Protein 1BB1 (pdb70)

Sequence (102 aa):
AEIAAIEYEQAAIKEEIAAIKDKIAAIKEYIAAIEKIAAIKEEQAAIEEEIQAIKEEIAAIKYLIAQIAEIAAIKYKQAAIKNEIAAIKQEIAAIEQMIAAI

Structure (mmCIF, N/CA/C/O backbone):
data_1BB1
#
_entry.id   1BB1
#
_cell.length_a   21.930
_cell.length_b   35.010
_cell.length_c   66.460
_cell.angle_alpha   90.00
_cell.angle_beta   93.70
_cell.angle_gamma   90.00
#
_symmetry.space_group_name_H-M   'P 1 21 1'
#
loop_
_entity.id
_entity.type
_entity.pdbx_description
1 polymer 'DESIGNED, THERMOSTABLE HETEROTRIMERIC COILED COIL'
2 polymer 'DESIGNED, THERMOSTABLE HETEROTRIMERIC COILED COIL'
3 polymer 'DESIGNED, THERMOSTABLE HETEROTRIMERIC COILED COIL'
4 non-polymer 'CHLORIDE ION'
5 water water
#
loop_
_atom_site.group_PDB
_atom_site.id
_atom_site.type_symbol
_atom_site.label_atom_id
_atom_site.label_alt_id
_atom_site.label_comp_id
_atom_site.label_asym_id
_atom_site.label_entity_id
_atom_site.label_seq_id
_atom_site.pdbx_PDB_ins_code
_atom_site.Cartn_x
_atom_site.Cartn_y
_atom_site.Cartn_z
_atom_site.occupancy
_atom_site.B_iso_or_equiv
_atom_site.auth_seq_id
_atom_site.auth_comp_id
_atom_site.auth_asym_id
_atom_site.auth_atom_id
_atom_site.pdbx_PDB_model_num
ATOM 4 N N . ALA A 1 2 ? 35.847 1.073 43.076 1.00 27.71 1 ALA A N 1
ATOM 5 C CA . ALA A 1 2 ? 35.287 -0.037 42.308 1.00 25.63 1 ALA A CA 1
ATOM 6 C C . ALA A 1 2 ? 34.536 0.501 41.096 1.00 23.93 1 ALA A C 1
ATOM 7 O O . ALA A 1 2 ? 34.490 -0.137 40.049 1.00 22.60 1 ALA A O 1
ATOM 9 N N . GLU A 1 3 ? 33.943 1.680 41.258 1.00 21.66 2 GLU A N 1
ATOM 10 C CA . GLU A 1 3 ? 33.190 2.329 40.193 1.00 21.72 2 GLU A CA 1
ATOM 11 C C . GLU A 1 3 ? 34.133 2.763 39.083 1.00 18.13 2 GLU A C 1
ATOM 12 O O . GLU A 1 3 ? 33.816 2.619 37.902 1.00 16.52 2 GLU A O 1
ATOM 18 N N . ILE A 1 4 ? 35.290 3.294 39.473 1.00 17.19 3 ILE A N 1
ATOM 19 C CA . ILE A 1 4 ? 36.300 3.742 38.516 1.00 17.61 3 ILE A CA 1
ATOM 20 C C . ILE A 1 4 ? 36.891 2.542 37.783 1.00 16.42 3 ILE A C 1
ATOM 21 O O . ILE A 1 4 ? 37.163 2.608 36.584 1.00 16.66 3 ILE A O 1
ATOM 26 N N . ALA A 1 5 ? 37.078 1.445 38.511 1.00 17.45 4 ALA A N 1
ATOM 27 C CA . ALA A 1 5 ? 37.630 0.224 37.937 1.00 15.92 4 ALA A CA 1
ATOM 28 C C . ALA A 1 5 ? 36.651 -0.363 36.926 1.00 15.82 4 ALA A C 1
ATOM 29 O O . ALA A 1 5 ? 37.058 -0.890 35.891 1.00 17.21 4 ALA A O 1
ATOM 31 N N . ALA A 1 6 ? 35.361 -0.265 37.227 1.00 14.53 5 ALA A N 1
ATOM 32 C CA . ALA A 1 6 ? 34.326 -0.779 36.335 1.00 14.09 5 ALA A CA 1
ATOM 33 C C . ALA A 1 6 ? 34.330 -0.008 35.017 1.00 14.35 5 ALA A C 1
ATOM 34 O O . ALA A 1 6 ? 34.122 -0.587 33.948 1.00 10.23 5 ALA A O 1
ATOM 36 N N . ILE A 1 7 ? 34.561 1.300 35.101 1.00 11.15 6 ILE A N 1
ATOM 37 C CA . ILE A 1 7 ? 34.606 2.147 33.915 1.00 11.39 6 ILE A CA 1
ATOM 38 C C . ILE A 1 7 ? 35.852 1.805 33.104 1.00 10.94 6 ILE A C 1
ATOM 39 O O . ILE A 1 7 ? 35.819 1.775 31.874 1.00 12.58 6 ILE A O 1
ATOM 44 N N . GLU A 1 8 ? 36.954 1.548 33.796 1.00 11.25 7 GLU A N 1
ATOM 45 C CA . GLU A 1 8 ? 38.194 1.189 33.121 1.00 15.18 7 GLU A CA 1
ATOM 46 C C . GLU A 1 8 ? 37.978 -0.110 32.348 1.00 16.16 7 GLU A C 1
ATOM 47 O O . GLU A 1 8 ? 38.443 -0.264 31.216 1.00 17.22 7 GLU A O 1
ATOM 53 N N . TYR A 1 9 ? 37.264 -1.040 32.973 1.00 15.53 8 TYR A N 1
ATOM 54 C CA . TYR A 1 9 ? 36.977 -2.334 32.368 1.00 15.15 8 TYR A CA 1
ATOM 55 C C . TYR A 1 9 ? 36.135 -2.156 31.113 1.00 15.16 8 TYR A C 1
ATOM 56 O O . TYR A 1 9 ? 36.361 -2.816 30.095 1.00 14.66 8 TYR A O 1
ATOM 65 N N . GLU A 1 10 ? 35.164 -1.252 31.192 1.00 15.21 9 GLU A N 1
ATOM 66 C CA . GLU A 1 10 ? 34.280 -0.974 30.068 1.00 14.03 9 GLU A CA 1
ATOM 67 C C . GLU A 1 10 ? 35.033 -0.297 28.925 1.00 13.37 9 GLU A C 1
ATOM 68 O O . GLU A 1 10 ? 34.777 -0.572 27.752 1.00 12.61 9 GLU A O 1
ATOM 74 N N . GLN A 1 11 ? 35.957 0.591 29.272 1.00 10.54 10 GLN A N 1
ATOM 75 C CA . GLN A 1 11 ? 36.748 1.295 28.272 1.00 8.52 10 GLN A CA 1
ATOM 76 C C . GLN A 1 11 ? 37.626 0.297 27.519 1.00 11.66 10 GLN A C 1
ATOM 77 O O . GLN A 1 11 ? 37.894 0.463 26.326 1.00 8.14 10 GLN A O 1
ATOM 83 N N . ALA A 1 12 ? 38.073 -0.743 28.221 1.00 11.36 11 ALA A N 1
ATOM 84 C CA . ALA A 1 12 ? 38.906 -1.772 27.605 1.00 8.14 11 ALA A CA 1
ATOM 85 C C . ALA A 1 12 ? 38.094 -2.519 26.546 1.00 9.41 11 ALA A C 1
ATOM 86 O O . ALA A 1 12 ? 38.588 -2.807 25.452 1.00 8.68 11 ALA A O 1
ATOM 88 N N . ALA A 1 13 ? 36.844 -2.829 26.873 1.00 9.81 12 ALA A N 1
ATOM 89 C CA . ALA A 1 13 ? 35.969 -3.525 25.935 1.00 10.53 12 ALA A CA 1
ATOM 90 C C . ALA A 1 13 ? 35.723 -2.638 24.715 1.00 11.00 12 ALA A C 1
ATOM 91 O O . ALA A 1 13 ? 35.689 -3.115 23.578 1.00 8.72 12 ALA A O 1
ATOM 93 N N . ILE A 1 14 ? 35.549 -1.343 24.964 1.00 9.46 13 ILE A N 1
ATOM 94 C CA . ILE A 1 14 ? 35.308 -0.379 23.897 1.00 9.14 13 ILE A CA 1
ATOM 95 C C . ILE A 1 14 ? 36.502 -0.316 22.941 1.00 8.93 13 ILE A C 1
ATOM 96 O O . ILE A 1 14 ? 36.327 -0.343 21.724 1.00 8.67 13 ILE A O 1
ATOM 101 N N . LYS A 1 15 ? 37.714 -0.239 23.490 1.00 10.21 14 LYS A N 1
ATOM 102 C CA . LYS A 1 15 ? 38.918 -0.181 22.661 1.00 11.07 14 LYS A CA 1
ATOM 103 C C . LYS A 1 15 ? 39.041 -1.472 21.863 1.00 10.37 14 LYS A C 1
ATOM 104 O O . LYS A 1 15 ? 39.431 -1.462 20.697 1.00 9.33 14 LYS A O 1
ATOM 110 N N . GLU A 1 16 ? 38.703 -2.585 22.503 1.00 9.25 15 GLU A N 1
ATOM 111 C CA . GLU A 1 16 ? 38.754 -3.884 21.851 1.00 11.43 15 GLU A CA 1
ATOM 112 C C . GLU A 1 16 ? 37.771 -3.908 20.677 1.00 11.53 15 GLU A C 1
ATOM 113 O O . GLU A 1 16 ? 38.071 -4.434 19.604 1.00 16.19 15 GLU A O 1
ATOM 119 N N . GLU A 1 17 ? 36.595 -3.329 20.888 1.00 9.99 16 GLU A N 1
ATOM 120 C CA . GLU A 1 17 ? 35.564 -3.273 19.860 1.00 10.72 16 GLU A CA 1
ATOM 121 C C . GLU A 1 17 ? 36.038 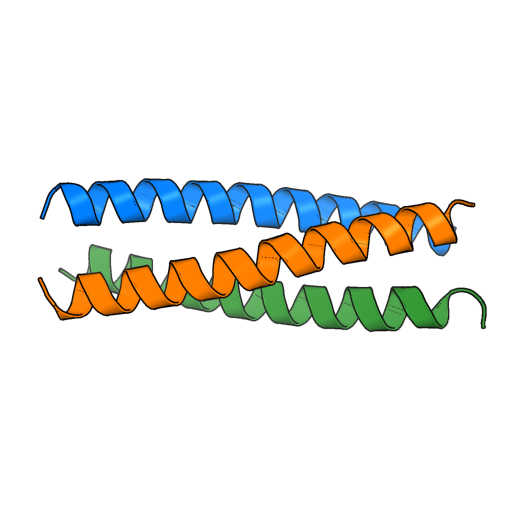-2.415 18.689 1.00 12.15 16 GLU A C 1
ATOM 122 O O . GLU A 1 17 ? 35.845 -2.768 17.526 1.00 12.80 16 GLU A O 1
ATOM 128 N N . ILE A 1 18 ? 36.659 -1.284 19.008 1.00 10.49 17 ILE A N 1
ATOM 129 C CA . ILE A 1 18 ? 37.162 -0.373 17.988 1.00 10.93 17 ILE A CA 1
ATOM 130 C C . ILE A 1 18 ? 38.204 -1.070 17.116 1.00 10.36 17 ILE A C 1
ATOM 131 O O . ILE A 1 18 ? 38.236 -0.878 15.902 1.00 8.79 17 ILE A O 1
ATOM 136 N N . ALA A 1 19 ? 39.053 -1.882 17.740 1.00 11.20 18 ALA A N 1
ATOM 137 C CA . ALA A 1 19 ? 40.083 -2.615 17.012 1.00 10.85 18 ALA A CA 1
ATOM 138 C C . ALA A 1 19 ? 39.419 -3.553 16.014 1.00 10.67 18 ALA A C 1
ATOM 139 O O . ALA A 1 19 ? 39.853 -3.665 14.869 1.00 12.49 18 ALA A O 1
ATOM 141 N N . ALA A 1 20 ? 38.359 -4.223 16.454 1.00 9.80 19 ALA A N 1
ATOM 142 C CA . ALA A 1 20 ? 37.632 -5.142 15.589 1.00 11.67 19 ALA A CA 1
ATOM 143 C C . ALA A 1 20 ? 37.010 -4.377 14.421 1.00 13.11 19 ALA A C 1
ATOM 144 O O . ALA A 1 20 ? 36.990 -4.862 13.288 1.00 10.75 19 ALA A O 1
ATOM 146 N N . ILE A 1 21 ? 36.500 -3.181 14.709 1.00 11.49 20 ILE A N 1
ATOM 147 C CA . ILE A 1 21 ? 35.884 -2.335 13.691 1.00 11.14 20 ILE A CA 1
ATOM 148 C C . ILE A 1 21 ? 36.928 -1.956 12.647 1.00 12.16 20 ILE A C 1
ATOM 149 O O . ILE A 1 21 ? 36.679 -2.042 11.444 1.00 12.04 20 ILE A O 1
ATOM 154 N N . LYS A 1 22 ? 38.100 -1.543 13.115 1.00 8.79 21 LYS A N 1
ATOM 155 C CA . LYS A 1 22 ? 39.182 -1.157 12.222 1.00 11.59 21 LYS A CA 1
ATOM 156 C C . LYS A 1 22 ? 39.538 -2.317 11.297 1.00 11.10 21 LYS A C 1
ATOM 157 O O . LYS A 1 22 ? 39.825 -2.116 10.117 1.00 10.43 21 LYS A O 1
ATOM 163 N N . ASP A 1 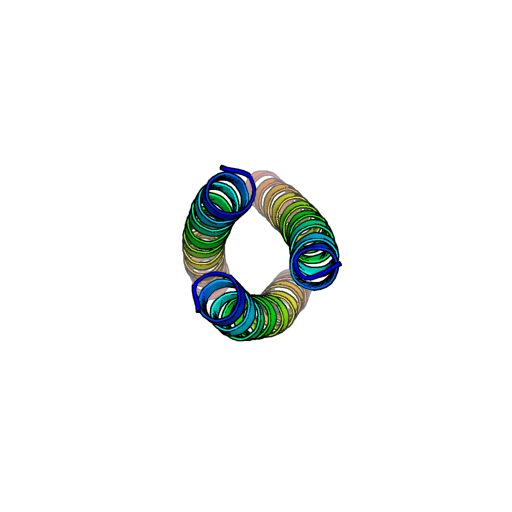23 ? 39.517 -3.532 11.836 1.00 10.94 22 ASP A N 1
ATOM 164 C CA . ASP A 1 23 ? 39.835 -4.713 11.047 1.00 13.41 22 ASP A CA 1
ATOM 165 C C . ASP A 1 23 ? 38.778 -4.925 9.973 1.00 11.29 22 ASP A C 1
ATOM 166 O O . ASP A 1 23 ? 39.096 -5.264 8.833 1.00 12.90 22 ASP A O 1
ATOM 171 N N . LYS A 1 24 ? 37.518 -4.723 10.343 1.00 12.48 23 LYS A N 1
ATOM 172 C CA . LYS A 1 24 ? 36.421 -4.896 9.401 1.00 13.69 23 LYS A CA 1
ATOM 173 C C . LYS A 1 24 ? 36.514 -3.867 8.286 1.00 11.88 23 LYS A C 1
ATOM 174 O O . LYS A 1 24 ? 36.268 -4.182 7.123 1.00 12.04 23 LYS A O 1
ATOM 180 N N . ILE A 1 25 ? 36.868 -2.636 8.639 1.00 10.11 24 ILE A N 1
ATOM 181 C CA . ILE A 1 25 ? 36.993 -1.584 7.639 1.00 8.84 24 ILE A CA 1
ATOM 182 C C . ILE A 1 25 ? 38.101 -1.917 6.642 1.00 9.25 24 ILE A C 1
ATOM 183 O O . ILE A 1 25 ? 37.953 -1.689 5.444 1.00 10.05 24 ILE A O 1
ATOM 188 N N . ALA A 1 26 ? 39.209 -2.462 7.138 1.00 9.92 25 ALA A N 1
ATOM 189 C CA . ALA A 1 26 ? 40.318 -2.828 6.267 1.00 11.07 25 ALA A CA 1
ATOM 190 C C . ALA A 1 26 ? 39.903 -3.968 5.331 1.00 12.01 25 ALA A C 1
ATOM 191 O O . ALA A 1 26 ? 40.231 -3.962 4.143 1.00 10.57 25 ALA A O 1
ATOM 193 N N . ALA A 1 27 ? 39.174 -4.942 5.866 1.00 9.38 26 ALA A N 1
ATOM 194 C CA . ALA A 1 27 ? 38.727 -6.071 5.060 1.00 9.18 26 ALA A CA 1
ATOM 195 C C . ALA A 1 27 ? 37.730 -5.617 3.994 1.00 10.72 26 ALA A C 1
ATOM 196 O O . ALA A 1 27 ? 37.770 -6.081 2.853 1.00 11.30 26 ALA A O 1
ATOM 198 N N . ILE A 1 28 ? 36.831 -4.711 4.366 1.00 10.03 27 ILE A N 1
ATOM 199 C CA . ILE A 1 28 ? 35.842 -4.216 3.418 1.00 10.54 27 ILE A CA 1
ATOM 200 C C . ILE A 1 28 ? 36.525 -3.409 2.312 1.00 12.40 27 ILE A C 1
ATOM 201 O O . ILE A 1 28 ? 36.104 -3.442 1.153 1.00 11.62 27 ILE A O 1
ATOM 206 N N . LYS A 1 29 ? 37.586 -2.692 2.672 1.00 11.20 28 LYS A N 1
ATOM 207 C CA . LYS A 1 29 ? 38.317 -1.895 1.699 1.00 11.21 28 LYS A CA 1
ATOM 208 C C . LYS A 1 29 ? 38.997 -2.805 0.680 1.00 12.55 28 LYS A C 1
ATOM 209 O O . LYS A 1 29 ? 39.176 -2.429 -0.478 1.00 15.89 28 LYS A O 1
ATOM 215 N N . GLU A 1 30 ? 39.381 -4.002 1.111 1.00 9.93 29 GLU A N 1
ATOM 216 C CA . GLU A 1 30 ? 40.024 -4.951 0.212 1.00 12.86 29 GLU A CA 1
ATOM 217 C C . GLU A 1 30 ? 39.001 -5.404 -0.829 1.00 10.83 29 GLU A C 1
ATOM 218 O O . GLU A 1 30 ? 39.327 -5.590 -2.001 1.00 8.42 29 GLU A O 1
ATOM 224 N N . TYR A 1 31 ? 37.762 -5.581 -0.382 1.00 9.30 30 TYR A N 1
ATOM 225 C CA . TYR A 1 31 ? 36.672 -5.995 -1.256 1.00 10.89 30 TYR A CA 1
ATOM 226 C C . TYR A 1 31 ? 36.416 -4.910 -2.307 1.00 12.37 30 TYR A C 1
ATOM 227 O O . TYR A 1 31 ? 36.204 -5.201 -3.488 1.00 11.23 30 TYR A O 1
ATOM 236 N N . ILE A 1 32 ? 36.434 -3.657 -1.865 1.00 12.45 31 ILE A N 1
ATOM 237 C CA . ILE A 1 32 ? 36.224 -2.521 -2.757 1.00 13.34 31 ILE A CA 1
ATOM 238 C C . ILE A 1 32 ? 37.376 -2.447 -3.755 1.00 14.16 31 ILE A C 1
ATOM 239 O O . ILE A 1 32 ? 37.176 -2.176 -4.937 1.00 14.83 31 ILE A O 1
ATOM 244 N N . ALA A 1 33 ? 38.586 -2.698 -3.271 1.00 14.32 32 ALA A N 1
ATOM 245 C CA . ALA A 1 33 ? 39.762 -2.660 -4.124 1.00 16.65 32 ALA A CA 1
ATOM 246 C C . ALA A 1 33 ? 39.677 -3.732 -5.208 1.00 16.66 32 ALA A C 1
ATOM 247 O O . ALA A 1 33 ? 40.145 -3.532 -6.330 1.00 18.26 32 ALA A O 1
ATOM 249 N N . ALA A 1 34 ? 39.072 -4.866 -4.874 1.00 13.57 33 ALA A N 1
ATOM 250 C CA . ALA A 1 34 ? 38.947 -5.960 -5.825 1.00 15.86 33 ALA A CA 1
ATOM 251 C C . ALA A 1 34 ? 37.952 -5.643 -6.932 1.00 18.91 33 ALA A C 1
ATOM 252 O O . ALA A 1 34 ? 38.169 -6.000 -8.090 1.00 19.84 33 ALA A O 1
ATOM 254 N N . ILE A 1 35 ? 36.864 -4.971 -6.572 1.00 19.42 34 ILE A N 1
ATOM 255 C CA . ILE A 1 35 ? 35.824 -4.619 -7.533 1.00 21.89 34 ILE A CA 1
ATOM 256 C C . ILE A 1 35 ? 36.138 -3.315 -8.258 1.00 23.39 34 ILE A C 1
ATOM 257 O O . ILE A 1 35 ? 35.511 -2.986 -9.266 1.00 26.33 34 ILE A O 1
ATOM 266 N N . GLU B 2 2 ? 43.691 10.693 39.424 1.00 19.17 1 GLU B N 1
ATOM 267 C CA . GLU B 2 2 ? 44.579 10.373 38.313 1.00 20.04 1 GLU B CA 1
ATOM 268 C C . GLU B 2 2 ? 43.943 9.339 37.388 1.00 18.97 1 GLU B C 1
ATOM 269 O O . GLU B 2 2 ? 44.037 9.446 36.167 1.00 17.13 1 GLU B O 1
ATOM 275 N N . LYS B 2 3 ? 43.294 8.340 37.977 1.00 15.30 2 LYS B N 1
ATOM 276 C CA . LYS B 2 3 ? 42.646 7.300 37.191 1.00 12.26 2 LYS B CA 1
ATOM 277 C C . LYS B 2 3 ? 41.509 7.899 36.369 1.00 14.14 2 LYS B C 1
ATOM 278 O O . LYS B 2 3 ? 41.297 7.515 35.217 1.00 15.69 2 LYS B O 1
ATOM 284 N N . ILE B 2 4 ? 40.783 8.844 36.961 1.00 11.05 3 ILE B N 1
ATOM 285 C CA . ILE B 2 4 ? 39.681 9.495 36.266 1.00 13.32 3 ILE B CA 1
ATOM 286 C C . ILE B 2 4 ? 40.255 10.290 35.095 1.00 15.35 3 ILE B C 1
ATOM 287 O O . ILE B 2 4 ? 39.684 10.324 34.006 1.00 14.96 3 ILE B O 1
ATOM 292 N N . ALA B 2 5 ? 41.397 10.922 35.333 1.00 15.86 4 ALA B N 1
ATOM 293 C CA . ALA B 2 5 ? 42.062 11.711 34.309 1.00 16.66 4 ALA B CA 1
ATOM 294 C C . ALA B 2 5 ? 42.556 10.794 33.194 1.00 14.59 4 ALA B C 1
ATOM 295 O O . ALA B 2 5 ? 42.484 11.143 32.017 1.00 16.28 4 ALA B O 1
ATOM 297 N N . ALA B 2 6 ? 43.052 9.619 33.568 1.00 15.53 5 ALA B N 1
ATOM 298 C CA . ALA B 2 6 ? 43.552 8.652 32.592 1.00 13.44 5 ALA B CA 1
ATOM 299 C C . ALA B 2 6 ? 42.410 8.165 31.701 1.00 15.73 5 ALA B C 1
ATOM 300 O O . ALA B 2 6 ? 42.576 7.993 30.492 1.00 15.36 5 ALA B O 1
ATOM 302 N N . ILE B 2 7 ? 41.248 7.948 32.303 1.00 12.13 6 ILE B N 1
ATOM 303 C CA . ILE B 2 7 ? 40.087 7.499 31.556 1.00 11.36 6 ILE B CA 1
ATOM 304 C C . ILE B 2 7 ? 39.654 8.607 30.603 1.00 11.82 6 ILE B C 1
ATOM 305 O O . ILE B 2 7 ? 39.371 8.357 29.434 1.00 11.31 6 ILE B O 1
ATOM 310 N N . LYS B 2 8 ? 39.621 9.834 31.113 1.00 13.92 7 LYS B N 1
ATOM 311 C CA . LYS B 2 8 ? 39.229 10.998 30.325 1.00 16.89 7 LYS B CA 1
ATOM 312 C C . LYS B 2 8 ? 40.161 11.232 29.137 1.00 15.74 7 LYS B C 1
ATOM 313 O O . LYS B 2 8 ? 39.714 11.649 28.069 1.00 17.98 7 LYS B O 1
ATOM 319 N N . GLU B 2 9 ? 41.453 10.971 29.326 1.00 17.84 8 GLU B N 1
ATOM 320 C CA . GLU B 2 9 ? 42.434 11.145 28.256 1.00 18.46 8 GLU B CA 1
ATOM 321 C C . GLU B 2 9 ? 42.152 10.096 27.187 1.00 19.04 8 GLU B C 1
ATOM 322 O O . GLU B 2 9 ? 42.178 10.387 25.991 1.00 15.82 8 GLU B O 1
ATOM 328 N N . GLU B 2 10 ? 41.873 8.876 27.633 1.00 16.66 9 GLU B N 1
ATOM 329 C CA . GLU B 2 10 ? 41.591 7.776 26.718 1.00 18.34 9 GLU B CA 1
ATOM 330 C C . GLU B 2 10 ? 40.310 8.000 25.919 1.00 15.00 9 GLU B C 1
ATOM 331 O O . GLU B 2 10 ? 40.205 7.570 24.771 1.00 15.93 9 GLU B O 1
ATOM 337 N N . GLN B 2 11 ? 39.337 8.669 26.525 1.00 11.03 10 GLN B N 1
ATOM 338 C CA . GLN B 2 11 ? 38.081 8.934 25.842 1.00 12.52 10 GLN B CA 1
ATOM 339 C C . GLN B 2 11 ? 38.294 9.940 24.712 1.00 13.90 10 GLN B C 1
ATOM 340 O O . GLN B 2 11 ? 37.628 9.876 23.681 1.00 11.81 10 GLN B O 1
ATOM 346 N N . ALA B 2 12 ? 39.230 10.865 24.905 1.00 14.61 11 ALA B N 1
ATOM 347 C CA . ALA B 2 12 ? 39.534 11.857 23.878 1.00 14.73 11 ALA B CA 1
ATOM 348 C C . ALA B 2 12 ? 40.082 11.123 22.659 1.00 13.52 11 ALA B C 1
ATOM 349 O O . ALA B 2 12 ? 39.664 11.371 21.526 1.00 14.96 11 ALA B O 1
ATOM 351 N N . ALA B 2 13 ? 41.022 10.214 22.906 1.00 11.89 12 ALA B N 1
ATOM 352 C CA . ALA B 2 13 ? 41.635 9.430 21.842 1.00 12.00 12 ALA B CA 1
ATOM 353 C C . ALA B 2 13 ? 40.600 8.546 21.146 1.00 10.84 12 ALA B C 1
ATOM 354 O O . ALA B 2 13 ? 40.571 8.453 19.919 1.00 9.58 12 ALA B O 1
ATOM 356 N N . ILE B 2 14 ? 39.752 7.900 21.939 1.00 11.94 13 ILE B N 1
ATOM 357 C CA . ILE B 2 14 ? 38.711 7.027 21.408 1.00 11.28 13 ILE B CA 1
ATOM 358 C C . ILE B 2 14 ? 37.737 7.817 20.538 1.00 12.62 13 ILE B C 1
ATOM 359 O O . ILE B 2 14 ? 37.364 7.376 19.451 1.00 8.54 13 ILE B O 1
ATOM 364 N N . GLU B 2 15 ? 37.323 8.986 21.016 1.00 12.77 14 GLU B N 1
ATOM 365 C CA . GLU B 2 15 ? 36.394 9.814 20.258 1.00 13.25 14 GLU B CA 1
ATOM 366 C C . GLU B 2 15 ? 37.043 10.272 18.955 1.00 13.68 14 GLU B C 1
ATOM 367 O O . GLU B 2 15 ? 36.369 10.415 17.935 1.00 14.06 14 GLU B O 1
ATOM 373 N N . GLU B 2 16 ? 38.354 10.493 18.990 1.00 11.11 15 GLU B N 1
ATOM 374 C CA . GLU B 2 16 ? 39.076 10.909 17.795 1.00 11.68 15 GLU B CA 1
ATOM 375 C C . GLU B 2 16 ? 39.047 9.767 16.777 1.00 12.49 15 GLU B C 1
ATOM 376 O O . GLU B 2 16 ? 38.848 9.987 15.583 1.00 12.99 15 GLU B O 1
ATOM 378 N N . GLU B 2 17 ? 39.235 8.544 17.263 1.00 9.32 16 GLU B N 1
ATOM 379 C CA . GLU B 2 17 ? 39.223 7.363 16.405 1.00 11.00 16 GLU B CA 1
ATOM 380 C C . GLU B 2 17 ? 37.840 7.149 15.803 1.00 9.47 16 GLU B C 1
ATOM 381 O O . GLU B 2 17 ? 37.711 6.790 14.632 1.00 9.02 16 GLU B O 1
ATOM 387 N N . ILE B 2 18 ? 36.813 7.359 16.621 1.00 8.25 17 ILE B N 1
ATOM 388 C CA . ILE B 2 18 ? 35.430 7.180 16.194 1.00 9.42 17 ILE B CA 1
ATOM 389 C C . ILE B 2 18 ? 35.043 8.164 15.094 1.00 10.73 17 ILE B C 1
ATOM 390 O O . ILE B 2 18 ? 34.328 7.805 14.159 1.00 9.22 17 ILE B O 1
ATOM 395 N N . GLN B 2 19 ? 35.506 9.405 15.201 1.00 9.55 18 GLN B N 1
ATOM 396 C CA . GLN B 2 19 ? 35.184 10.390 14.179 1.00 12.46 18 GLN B CA 1
ATOM 397 C C . GLN B 2 19 ? 35.857 9.991 12.869 1.00 9.21 18 GLN B C 1
ATOM 398 O O . GLN B 2 19 ? 35.289 10.173 11.792 1.00 10.57 18 GLN B O 1
ATOM 404 N N . ALA B 2 20 ? 37.062 9.437 12.966 1.00 9.28 19 ALA B N 1
ATOM 405 C CA . ALA B 2 20 ? 37.799 8.992 11.785 1.00 10.05 19 ALA B CA 1
ATOM 406 C C . ALA B 2 20 ? 37.097 7.781 11.177 1.00 11.95 19 ALA B C 1
ATOM 407 O O . ALA B 2 20 ? 37.031 7.634 9.954 1.00 14.51 19 ALA B O 1
ATOM 409 N N . ILE B 2 21 ? 36.572 6.916 12.041 1.00 10.16 20 ILE B N 1
ATOM 410 C CA . ILE B 2 21 ? 35.868 5.728 11.588 1.00 7.18 20 ILE B CA 1
ATOM 411 C C . ILE B 2 21 ? 34.574 6.128 10.887 1.00 7.82 20 ILE B C 1
ATOM 412 O O . ILE B 2 21 ? 34.191 5.526 9.882 1.00 8.62 20 ILE B O 1
ATOM 417 N N . LYS B 2 22 ? 33.911 7.151 11.415 1.00 7.64 21 LYS B N 1
ATOM 418 C CA . LYS B 2 22 ? 32.663 7.643 10.836 1.00 9.61 21 LYS B CA 1
ATOM 419 C C . LYS B 2 22 ? 32.878 8.030 9.376 1.00 11.72 21 LYS B C 1
ATOM 420 O O . LYS B 2 22 ? 32.040 7.745 8.515 1.00 11.48 21 LYS B O 1
ATOM 426 N N . GLU B 2 23 ? 34.009 8.678 9.108 1.00 9.55 22 GLU B N 1
ATOM 427 C CA . GLU B 2 23 ? 34.343 9.115 7.759 1.00 10.45 22 GLU B CA 1
ATOM 428 C C . GLU B 2 23 ? 34.711 7.932 6.875 1.00 12.08 22 GLU B C 1
ATOM 429 O O . GLU B 2 23 ? 34.435 7.933 5.673 1.00 13.59 22 GLU B O 1
ATOM 435 N N . GLU B 2 24 ? 35.342 6.924 7.470 1.00 10.93 23 GLU B N 1
ATOM 436 C CA . GLU B 2 24 ? 35.737 5.735 6.724 1.00 10.47 23 GLU B CA 1
ATOM 437 C C . GLU B 2 24 ? 34.502 4.956 6.282 1.00 10.49 23 GLU B C 1
ATOM 438 O O . GLU B 2 24 ? 34.444 4.446 5.161 1.00 11.14 23 GLU B O 1
ATOM 444 N N . ILE B 2 25 ? 33.513 4.873 7.166 1.00 10.61 24 ILE B N 1
ATOM 445 C CA . ILE B 2 25 ? 32.275 4.164 6.861 1.00 12.25 24 ILE B CA 1
ATOM 446 C C . ILE B 2 25 ? 31.544 4.881 5.725 1.00 12.41 24 ILE B C 1
ATOM 447 O O . ILE B 2 25 ? 31.034 4.245 4.799 1.00 10.64 24 ILE B O 1
ATOM 452 N N . ALA B 2 26 ? 31.500 6.208 5.808 1.00 11.25 25 ALA B N 1
ATOM 453 C CA . ALA B 2 26 ? 30.845 7.022 4.791 1.00 10.41 25 ALA B CA 1
ATOM 454 C C . ALA B 2 26 ? 31.543 6.832 3.449 1.00 10.24 25 ALA B C 1
ATOM 455 O O . ALA B 2 26 ? 30.892 6.723 2.415 1.00 9.63 25 ALA B O 1
ATOM 457 N N . ALA B 2 27 ? 32.871 6.788 3.477 1.00 11.03 26 ALA B N 1
ATOM 458 C CA . ALA B 2 27 ? 33.658 6.606 2.265 1.00 9.92 26 ALA 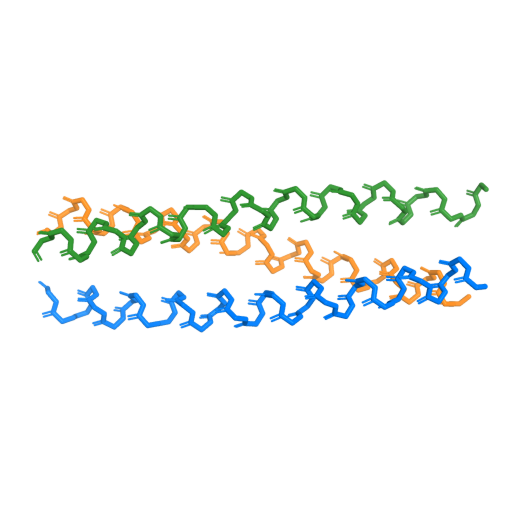B CA 1
ATOM 459 C C . ALA B 2 27 ? 33.361 5.244 1.654 1.00 11.98 26 ALA B C 1
ATOM 460 O O . ALA B 2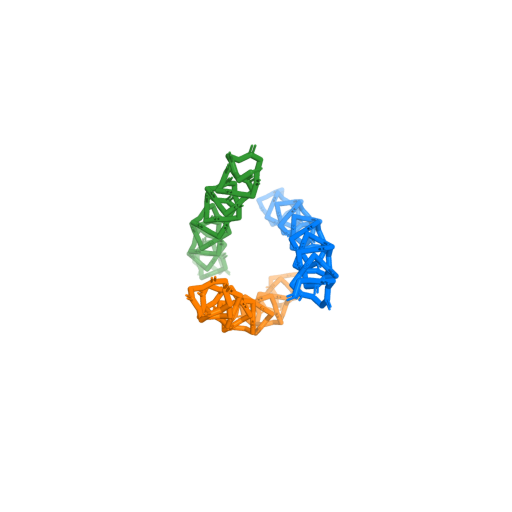 27 ? 33.240 5.112 0.439 1.00 11.70 26 ALA B O 1
ATOM 462 N N . ILE B 2 28 ? 33.247 4.229 2.505 1.00 9.57 27 ILE B N 1
ATOM 463 C CA . ILE B 2 28 ? 32.962 2.876 2.042 1.00 11.36 27 ILE B CA 1
ATOM 464 C C . ILE B 2 28 ? 31.618 2.825 1.316 1.00 11.96 27 ILE B C 1
ATOM 465 O O . ILE B 2 28 ? 31.500 2.217 0.250 1.00 11.46 27 ILE B O 1
ATOM 470 N N . LYS B 2 29 ? 30.608 3.470 1.894 1.00 11.32 28 LYS B N 1
ATOM 471 C CA . LYS B 2 29 ? 29.279 3.493 1.292 1.00 14.86 28 LYS B CA 1
ATOM 472 C C . LYS B 2 29 ? 29.288 4.252 -0.035 1.00 13.92 28 LYS B C 1
ATOM 473 O O . LYS B 2 29 ? 28.614 3.863 -0.992 1.00 12.09 28 LYS B O 1
ATOM 479 N N . TYR B 2 30 ? 30.052 5.338 -0.090 1.00 10.83 29 TYR B N 1
ATOM 480 C CA . TYR B 2 30 ? 30.147 6.124 -1.312 1.00 11.85 29 TYR B CA 1
ATOM 481 C C . TYR B 2 30 ? 30.747 5.254 -2.414 1.00 11.99 29 TYR B C 1
ATOM 482 O O . TYR B 2 30 ? 30.216 5.185 -3.523 1.00 12.26 29 TYR B O 1
ATOM 491 N N . LEU B 2 31 ? 31.854 4.588 -2.095 1.00 10.81 30 LEU B N 1
ATOM 492 C CA . LEU B 2 31 ? 32.546 3.737 -3.056 1.00 15.03 30 LEU B CA 1
ATOM 493 C C . LEU B 2 31 ? 31.702 2.552 -3.517 1.00 18.65 30 LEU B C 1
ATOM 494 O O . LEU B 2 31 ? 31.695 2.213 -4.701 1.00 19.50 30 LEU B O 1
ATOM 499 N N . ILE B 2 32 ? 30.992 1.926 -2.583 1.00 18.76 31 ILE B N 1
ATOM 500 C CA . ILE B 2 32 ? 30.147 0.783 -2.910 1.00 21.46 31 ILE B CA 1
ATOM 501 C C . ILE B 2 32 ? 29.055 1.212 -3.887 1.00 22.39 31 ILE B C 1
ATOM 502 O O . ILE B 2 32 ? 28.735 0.492 -4.832 1.00 24.49 31 ILE B O 1
ATOM 507 N N . ALA B 2 33 ? 28.492 2.393 -3.656 1.00 21.11 32 ALA B N 1
ATOM 508 C CA . ALA B 2 33 ? 27.437 2.920 -4.511 1.00 21.18 32 ALA B CA 1
ATOM 509 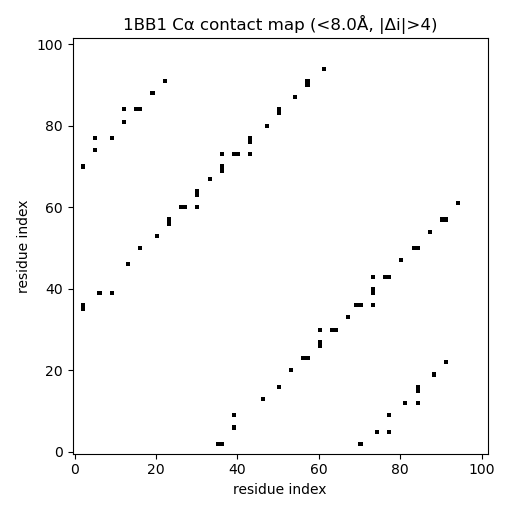C C . ALA B 2 33 ? 27.969 3.271 -5.896 1.00 23.71 32 ALA B C 1
ATOM 510 O O . ALA B 2 33 ? 27.309 3.021 -6.905 1.00 25.64 32 ALA B O 1
ATOM 512 N N . GLN B 2 34 ? 29.165 3.847 -5.944 1.00 25.35 33 GLN B N 1
ATOM 513 C CA . GLN B 2 34 ? 29.767 4.232 -7.215 1.00 27.83 33 GLN B CA 1
ATOM 514 C C . GLN B 2 34 ? 30.033 3.022 -8.103 1.00 30.98 33 GLN B C 1
ATOM 515 O O . GLN B 2 34 ? 29.493 2.927 -9.204 1.00 33.20 33 GLN B O 1
ATOM 521 N N . ILE B 2 35 ? 30.864 2.098 -7.627 1.00 34.30 34 ILE B N 1
ATOM 522 C CA . ILE B 2 35 ? 31.183 0.901 -8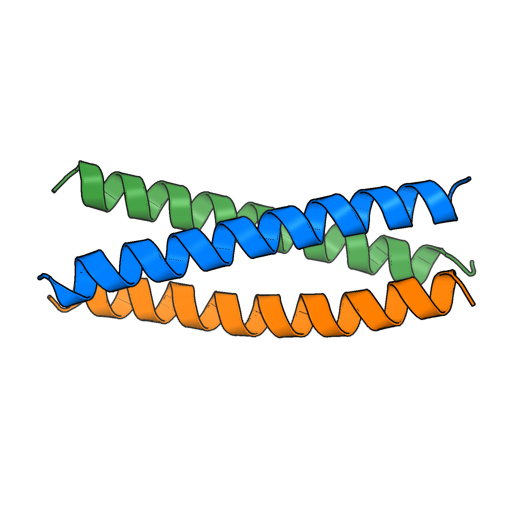.399 1.00 36.61 34 ILE B CA 1
ATOM 523 C C . ILE B 2 35 ? 30.013 -0.077 -8.369 1.00 38.11 34 ILE B C 1
ATOM 524 O O . ILE B 2 35 ? 29.923 -0.988 -9.193 1.00 40.40 34 ILE B O 1
ATOM 533 N N . ALA C 3 2 ? 30.292 13.133 41.695 1.00 37.48 1 ALA C N 1
ATOM 534 C CA . ALA C 3 2 ? 30.443 14.384 40.961 1.00 34.42 1 ALA C CA 1
ATOM 535 C C . ALA C 3 2 ? 31.741 14.396 40.160 1.00 33.71 1 ALA C C 1
ATOM 536 O O . ALA C 3 2 ? 31.845 15.072 39.138 1.00 34.18 1 ALA C O 1
ATOM 538 N N . GLU C 3 3 ? 32.729 13.641 40.629 1.00 32.85 2 GLU C N 1
ATOM 539 C CA . GLU C 3 3 ? 34.019 13.576 39.954 1.00 31.59 2 GLU C CA 1
ATOM 540 C C . GLU C 3 3 ? 34.051 12.495 38.877 1.00 29.32 2 GLU C C 1
ATOM 541 O O . GLU C 3 3 ? 34.985 12.434 38.085 1.00 30.83 2 GLU C O 1
ATOM 543 N N . ILE C 3 4 ? 33.018 11.659 38.844 1.00 28.35 3 ILE C N 1
ATOM 544 C CA . ILE C 3 4 ? 32.945 10.564 37.880 1.00 25.10 3 ILE C CA 1
ATOM 545 C C . ILE C 3 4 ? 31.883 10.752 36.795 1.00 22.99 3 ILE C C 1
ATOM 546 O O . ILE C 3 4 ? 32.021 10.243 35.687 1.00 19.48 3 ILE C O 1
ATOM 551 N N . ALA C 3 5 ? 30.825 11.481 37.126 1.00 19.32 4 ALA C N 1
ATOM 552 C CA . ALA C 3 5 ? 29.726 11.712 36.189 1.00 17.94 4 ALA C CA 1
ATOM 553 C C . ALA C 3 5 ? 30.163 12.131 34.784 1.00 16.93 4 ALA C C 1
ATOM 554 O O . ALA C 3 5 ? 29.568 11.711 33.795 1.00 18.06 4 ALA C O 1
ATOM 556 N N . ALA C 3 6 ? 31.204 12.949 34.697 1.00 18.01 5 ALA C N 1
ATOM 557 C CA . ALA C 3 6 ? 31.698 13.420 33.401 1.00 16.57 5 ALA C CA 1
ATOM 558 C C . ALA C 3 6 ? 32.160 12.290 32.482 1.00 17.98 5 ALA C C 1
ATOM 559 O O . ALA C 3 6 ? 31.792 12.244 31.300 1.00 13.99 5 ALA C O 1
ATOM 561 N N . ILE C 3 7 ? 32.975 11.381 33.013 1.00 15.59 6 ILE C N 1
ATOM 562 C CA . ILE C 3 7 ? 33.473 10.267 32.212 1.00 15.48 6 ILE C CA 1
ATOM 563 C C . ILE C 3 7 ? 32.387 9.224 32.029 1.00 13.85 6 ILE C C 1
ATOM 564 O O . ILE C 3 7 ? 32.473 8.377 31.134 1.00 12.40 6 ILE C O 1
ATOM 569 N N . LYS C 3 8 ? 31.364 9.268 32.873 1.00 15.24 7 LYS C N 1
ATOM 570 C CA . LYS C 3 8 ? 30.279 8.317 32.739 1.00 15.17 7 LYS C CA 1
ATOM 571 C C . LYS C 3 8 ? 29.413 8.730 31.556 1.00 14.61 7 LYS C C 1
ATOM 572 O O . LYS C 3 8 ? 28.976 7.898 30.759 1.00 13.78 7 LYS C O 1
ATOM 578 N N . TYR C 3 9 ? 29.191 10.038 31.435 1.00 14.10 8 TYR C N 1
ATOM 579 C CA . TYR C 3 9 ? 28.357 10.563 30.362 1.00 14.32 8 TYR C CA 1
ATOM 580 C C . TYR C 3 9 ? 29.026 10.262 29.031 1.00 13.08 8 TYR C C 1
ATOM 581 O O . TYR C 3 9 ? 28.382 9.816 28.083 1.00 12.05 8 TYR C O 1
ATOM 590 N N . LYS C 3 10 ? 30.334 10.509 28.987 1.00 11.60 9 LYS C N 1
ATOM 591 C CA . LYS C 3 10 ? 31.123 10.277 27.782 1.00 13.64 9 LYS C CA 1
ATOM 592 C C . LYS C 3 10 ? 31.175 8.798 27.396 1.00 11.20 9 LYS C C 1
ATOM 593 O O . LYS C 3 10 ? 31.124 8.464 26.216 1.00 10.70 9 LYS C O 1
ATOM 596 N N . GLN C 3 11 ? 31.282 7.916 28.382 1.00 11.79 10 GLN C N 1
ATOM 597 C CA . GLN C 3 11 ? 31.337 6.485 28.093 1.00 9.49 10 GLN C CA 1
ATOM 598 C C . GLN C 3 11 ? 30.014 6.014 27.494 1.00 8.68 10 GLN C C 1
ATOM 599 O O . GLN C 3 11 ? 29.991 5.218 26.552 1.00 10.14 10 GLN C O 1
ATOM 605 N N . ALA C 3 12 ? 28.909 6.507 28.044 1.00 8.83 11 ALA C N 1
ATOM 606 C CA . ALA C 3 12 ? 27.586 6.151 27.555 1.00 8.54 11 ALA C CA 1
ATOM 607 C C . ALA C 3 12 ? 27.460 6.601 26.106 1.00 10.90 11 ALA C C 1
ATOM 608 O O . ALA C 3 12 ? 26.974 5.856 25.253 1.00 11.76 11 ALA C O 1
ATOM 610 N N . ALA C 3 13 ? 27.909 7.824 25.836 1.00 10.72 12 ALA C N 1
ATOM 611 C CA . ALA C 3 13 ? 27.860 8.399 24.497 1.00 12.04 12 ALA C CA 1
ATOM 612 C C . ALA C 3 13 ? 28.674 7.576 23.504 1.00 10.56 12 ALA C C 1
ATOM 613 O O . ALA C 3 13 ? 28.221 7.287 22.396 1.00 10.79 12 ALA C O 1
ATOM 615 N N . ILE C 3 14 ? 29.879 7.200 23.912 1.00 10.98 13 ILE C N 1
ATOM 616 C CA . ILE C 3 14 ? 30.761 6.418 23.063 1.00 11.09 13 ILE C CA 1
ATOM 617 C C . ILE C 3 14 ? 30.165 5.036 22.796 1.00 9.57 13 ILE C C 1
ATOM 618 O O . ILE C 3 14 ? 30.317 4.483 21.704 1.00 7.64 13 ILE C O 1
ATOM 623 N N . LYS C 3 15 ? 29.477 4.485 23.792 1.00 9.83 14 LYS C N 1
ATOM 624 C CA . LYS C 3 15 ? 28.866 3.169 23.642 1.00 11.71 14 LYS C CA 1
ATOM 625 C C . LYS C 3 15 ? 27.802 3.203 22.554 1.00 11.75 14 LYS C C 1
ATOM 626 O O . LYS C 3 15 ? 27.688 2.273 21.755 1.00 10.64 14 LYS C O 1
ATOM 632 N N . ASN C 3 16 ? 27.028 4.282 22.523 1.00 11.02 15 ASN C N 1
ATOM 633 C CA . ASN C 3 16 ? 25.975 4.434 21.525 1.00 13.99 15 ASN C CA 1
ATOM 634 C C . ASN C 3 16 ? 26.568 4.613 20.134 1.00 12.36 15 ASN C C 1
ATOM 635 O O . ASN C 3 16 ? 26.038 4.099 19.152 1.00 13.30 15 ASN C O 1
ATOM 640 N N . GLU C 3 17 ? 27.669 5.350 20.056 1.00 10.50 16 GLU C N 1
ATOM 641 C CA . GLU C 3 17 ? 28.334 5.590 18.785 1.00 10.33 16 GLU C CA 1
ATOM 642 C C . GLU C 3 17 ? 28.847 4.273 18.219 1.00 13.23 16 GLU C C 1
ATOM 643 O O . GLU C 3 17 ? 28.700 3.998 17.025 1.00 11.53 16 GLU C O 1
ATOM 649 N N . ILE C 3 18 ? 29.458 3.467 19.086 1.00 11.40 17 ILE C N 1
ATOM 650 C CA . ILE C 3 18 ? 30.012 2.179 18.686 1.00 12.46 17 ILE C CA 1
ATOM 651 C C . ILE C 3 18 ? 28.912 1.221 18.254 1.00 11.07 17 ILE C C 1
ATOM 652 O O . ILE C 3 18 ? 29.084 0.459 17.303 1.00 12.78 17 ILE C O 1
ATOM 657 N N . ALA C 3 19 ? 27.784 1.259 18.952 1.00 8.05 18 ALA C N 1
ATOM 658 C CA . ALA C 3 19 ? 26.662 0.392 18.620 1.00 9.02 18 ALA C CA 1
ATOM 659 C C . ALA C 3 19 ? 26.120 0.753 17.236 1.00 10.17 18 ALA C C 1
ATOM 660 O O . ALA C 3 19 ? 25.778 -0.124 16.438 1.00 9.38 18 ALA C O 1
ATOM 662 N N . ALA C 3 20 ? 26.052 2.050 16.956 1.00 8.66 19 ALA C N 1
ATOM 663 C CA . ALA C 3 20 ? 25.557 2.535 15.672 1.00 11.15 19 ALA C CA 1
ATOM 664 C C . ALA C 3 20 ? 26.500 2.139 14.537 1.00 10.56 19 ALA C C 1
ATOM 665 O O . ALA C 3 20 ? 26.057 1.769 13.452 1.00 10.27 19 ALA C O 1
ATOM 667 N N . ILE C 3 21 ? 27.802 2.219 14.790 1.00 9.47 20 ILE C N 1
ATOM 668 C CA . ILE C 3 21 ? 28.786 1.861 13.775 1.00 10.47 20 ILE C CA 1
ATOM 669 C C . ILE C 3 21 ? 28.756 0.357 13.508 1.00 10.47 20 ILE C C 1
ATOM 670 O O . ILE C 3 21 ? 28.858 -0.082 12.363 1.00 11.28 20 ILE C O 1
ATOM 675 N N . LYS C 3 22 ? 28.602 -0.433 14.564 1.00 8.96 21 LYS C N 1
ATOM 676 C CA . LYS C 3 22 ? 28.562 -1.878 14.407 1.00 9.85 21 LYS C CA 1
ATOM 677 C C . LYS C 3 22 ? 27.373 -2.314 13.560 1.00 11.40 21 LYS C C 1
ATOM 678 O O . LYS C 3 22 ? 27.488 -3.238 12.755 1.00 12.59 21 LYS C O 1
ATOM 684 N N . GLN C 3 23 ? 26.234 -1.650 13.736 1.00 12.08 22 GLN C N 1
ATOM 685 C CA . GLN C 3 23 ? 25.044 -1.982 12.957 1.00 13.48 22 GLN C CA 1
ATOM 686 C C . GLN C 3 23 ? 25.288 -1.631 11.492 1.00 14.74 22 GLN C C 1
ATOM 687 O O . GLN C 3 23 ? 24.890 -2.367 10.592 1.00 12.72 22 GLN C O 1
ATOM 693 N N . GLU C 3 24 ? 25.944 -0.499 11.262 1.00 11.49 23 GLU C N 1
ATOM 694 C CA . GLU C 3 24 ? 26.241 -0.053 9.908 1.00 14.42 23 GLU C CA 1
ATOM 695 C C . GLU C 3 24 ? 27.099 -1.073 9.175 1.00 14.25 23 GLU C C 1
ATOM 696 O O . GLU C 3 24 ? 26.804 -1.443 8.036 1.00 11.46 23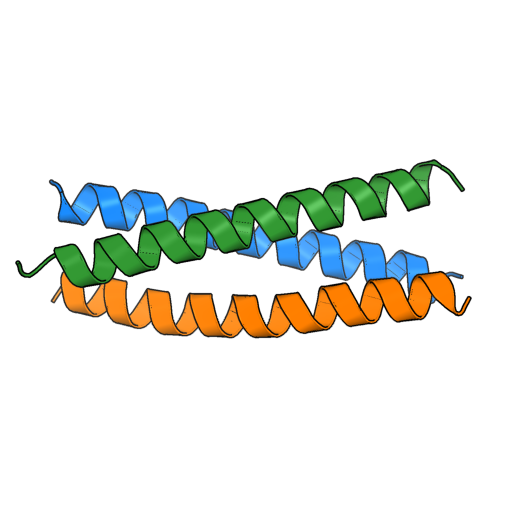 GLU C O 1
ATOM 702 N N . ILE C 3 25 ? 28.166 -1.520 9.829 1.00 13.03 24 ILE C N 1
ATOM 703 C CA . ILE C 3 25 ? 29.057 -2.506 9.232 1.00 12.39 24 ILE C CA 1
ATOM 704 C C . ILE C 3 25 ? 28.280 -3.785 8.944 1.00 10.67 24 ILE C C 1
ATOM 705 O O . ILE C 3 25 ? 28.418 -4.373 7.876 1.00 12.12 24 ILE C O 1
ATOM 710 N N . ALA C 3 26 ? 27.456 -4.204 9.897 1.00 12.66 25 ALA C N 1
ATOM 711 C CA . ALA C 3 26 ? 26.656 -5.410 9.729 1.00 13.72 25 ALA C CA 1
ATOM 712 C C . ALA C 3 26 ? 25.818 -5.320 8.453 1.00 14.04 25 ALA C C 1
ATOM 713 O O . ALA C 3 26 ? 25.816 -6.241 7.634 1.00 12.25 25 ALA C O 1
ATOM 715 N N . ALA C 3 27 ? 25.112 -4.206 8.285 1.00 14.81 26 ALA C N 1
ATOM 716 C CA . ALA C 3 27 ? 24.274 -4.004 7.107 1.00 13.81 26 ALA C CA 1
ATOM 717 C C . ALA C 3 27 ? 25.130 -3.993 5.852 1.00 14.02 26 ALA C C 1
ATOM 718 O O . ALA C 3 27 ? 24.733 -4.529 4.817 1.00 15.44 26 ALA C O 1
ATOM 720 N N . ILE C 3 28 ? 26.306 -3.377 5.945 1.00 12.39 27 ILE C N 1
ATOM 721 C CA . ILE C 3 28 ? 27.214 -3.309 4.806 1.00 13.81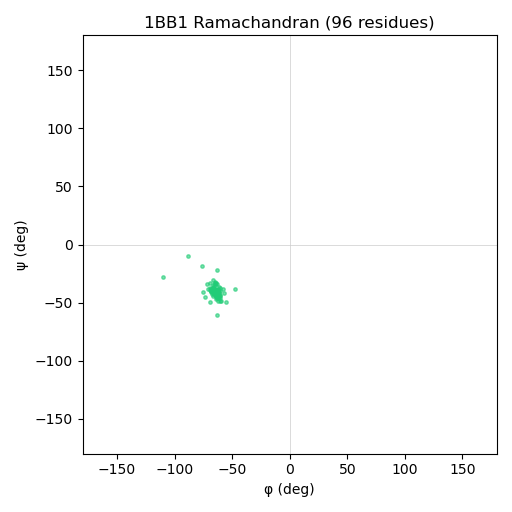 27 ILE C CA 1
ATOM 722 C C . ILE C 3 28 ? 27.650 -4.715 4.400 1.00 15.05 27 ILE C C 1
ATOM 723 O O . ILE C 3 28 ? 27.666 -5.053 3.217 1.00 15.75 27 ILE C O 1
ATOM 728 N N . GLU C 3 29 ? 27.985 -5.537 5.389 1.00 14.73 28 GLU C N 1
ATOM 729 C CA . GLU C 3 29 ? 28.420 -6.901 5.122 1.00 17.46 28 GLU C CA 1
ATOM 730 C C . GLU C 3 29 ? 27.283 -7.697 4.507 1.00 18.96 28 GLU C C 1
ATOM 731 O O . GLU C 3 29 ? 27.505 -8.568 3.665 1.00 19.19 28 GLU C O 1
ATOM 737 N N . GLN C 3 30 ? 26.063 -7.390 4.936 1.00 19.97 29 GLN C N 1
ATOM 738 C CA . GLN C 3 30 ? 24.873 -8.057 4.422 1.00 19.87 29 GLN C CA 1
ATOM 739 C C . GLN C 3 30 ? 24.735 -7.702 2.950 1.00 19.93 29 GLN C C 1
ATOM 740 O O . GLN C 3 30 ? 24.432 -8.556 2.119 1.00 21.41 29 GLN C O 1
ATOM 743 N N . MET C 3 31 ? 24.963 -6.430 2.639 1.00 21.57 30 MET C N 1
ATOM 744 C CA . MET C 3 31 ? 24.877 -5.945 1.272 1.00 22.27 30 MET C CA 1
ATOM 745 C C . MET C 3 31 ? 25.894 -6.682 0.415 1.00 24.86 30 MET C C 1
ATOM 746 O O . MET C 3 31 ? 25.627 -7.007 -0.742 1.00 28.53 30 MET C O 1
ATOM 751 N N . ILE C 3 32 ? 27.063 -6.946 0.987 1.00 23.64 31 ILE C N 1
ATOM 752 C CA . ILE C 3 32 ? 28.115 -7.650 0.264 1.00 24.84 31 ILE C CA 1
ATOM 753 C C . ILE C 3 32 ? 27.706 -9.101 0.030 1.00 25.39 31 ILE C C 1
ATOM 754 O O . ILE C 3 32 ? 27.779 -9.602 -1.094 1.00 25.17 31 ILE C O 1
ATOM 759 N N . ALA C 3 33 ? 27.266 -9.766 1.094 1.00 25.25 32 ALA C N 1
ATOM 760 C CA . ALA C 3 33 ? 26.840 -11.157 1.008 1.00 28.37 32 ALA C CA 1
ATOM 761 C C . ALA C 3 33 ? 25.631 -11.295 0.087 1.00 32.02 32 ALA C C 1
ATOM 762 O O . ALA C 3 33 ? 25.365 -12.375 -0.441 1.00 31.33 32 ALA C O 1
ATOM 764 N N . ALA C 3 34 ? 24.902 -10.196 -0.098 1.00 33.14 33 ALA C N 1
ATOM 765 C CA . ALA C 3 34 ? 23.724 -10.189 -0.958 1.00 34.78 33 ALA C CA 1
ATOM 766 C C . ALA C 3 34 ? 24.157 -10.247 -2.416 1.00 36.39 33 ALA C C 1
ATOM 767 O O . ALA C 3 34 ? 23.597 -11.002 -3.211 1.00 37.58 33 ALA C O 1
ATOM 769 N N . ILE C 3 35 ? 25.157 -9.441 -2.761 1.00 37.68 34 ILE C N 1
ATOM 770 C CA . ILE C 3 35 ? 25.675 -9.404 -4.122 1.00 40.37 34 ILE C CA 1
ATOM 771 C C . ILE C 3 35 ? 26.201 -10.782 -4.525 1.00 41.67 34 ILE C C 1
ATOM 772 O O . ILE C 3 35 ? 26.938 -11.424 -3.774 1.00 41.76 34 ILE C O 1
#

Foldseek 3Di:
DVVVVVVVVVVVVVVVVVVVVVVVVVVVVVVVVD/DVVVVVVVVVVVVVVVVVVVVVVVVVVVVVVVVD/DVCVVVVVVVVVVVVVVVVVVVVVVVVVVVVVVD

Solvent-accessible surface area: 6500 Å² total; per-residue (Å²): 122,92,48,56,60,10,60,175,53,14,58,49,9,98,132,48,4,52,54,5,102,102,87,6,57,58,7,87,129,70,16,88,91,88,192,126,48,60,56,3,134,128,38,7,68,48,0,44,64,54,0,73,47,2,93,126,61,2,57,41,0,88,136,61,44,83,120,114,140,70,23,61,72,2,90,172,36,9,48,36,1,96,110,33,5,59,57,4,104,115,60,8,50,41,5,59,85,110,44,89,88,111

B-factor: mean 18.77, std 9.51, range [2.98, 62.46]

Secondary structure (DSSP, 8-state):
-HHHHHHHHHHHHHHHHHHHHHHHHHHHHHHHH-/-HHHHHHHHHHHHHHHHHHHHHHHHHHHHHHHH-/--SHHHHHHHHHHHHHHHHHHHHHHHHHHHHHH-

Radius of gyration: 16.03 Å; Cα contacts (8 Å, |Δi|>4): 40; chains: 3; bounding box: 21×26×51 Å